Protein 3CO6 (pdb70)

Solvent-accessible surface area: 5612 Å² total; per-residue (Å²): 165,104,130,186,46,56,51,13,74,70,50,43,16,57,8,0,20,100,0,0,88,73,20,100,127,103,79,19,19,41,61,66,0,31,112,41,0,46,92,53,9,113,83,2,63,100,49,29,81,104,90,55,2,74,48,17,51,84,35,0,104,100,16,3,92,112,66,71,61,9,55,153,48,126,21,124,41,112,87,130,65,17,56,30,54,48,35,117,96,38,78

InterPro domains:
  IPR001766 Fork head domain [PF00250] (162-243)
  IPR001766 Fork head domain [PR00053] (160-173)
  IPR001766 Fork head domain [PR00053] (181-198)
  IPR001766 Fork head domain [PR00053] (209-226)
  IPR001766 Fork head domain [PS50039] (160-254)
  IPR001766 Fork head domain [SM00339] (158-248)
  IPR030456 Fork head domain conserved site 2 [PS00658] (209-215)
  IPR032067 FOXO protein, transactivation domain [PF16676] (595-634)
  IPR032068 FOXO protein, KIX-binding domain [PF16675] (423-504)
  IPR036388 Winged helix-like DNA-binding domain superfamily [G3DSA:1.10.10.10] (156-246)
  IPR036390 Winged helix DNA-binding domain superfamily [SSF46785] (156-242)
  IPR047408 Forkhead box protein O1, forkhead domain [cd20060] (151-249)

Nearest PDB structures (foldseek):
  3coa-assembly2_F  TM=1.004E+00  e=4.774E-16  Homo sapiens
  3co7-assembly2_F  TM=9.833E-01  e=1.114E-15  Homo sapiens
  4lg0-assembly1_A  TM=9.909E-01  e=3.373E-15  Homo sapiens
  6lbi-assembly1_C  TM=9.898E-01  e=1.837E-14  Homo sapiens
  5dui-assembly1_B  TM=9.374E-01  e=6.336E-14  Homo sapiens

Foldseek 3Di:
DQAPDPQGPDDLLRLLQVQQVVDPVSWAFLVSSLVCCCVPGPVCVPLNDPVRCVPVSVVNVVSQVPDPQKDWADDPVPPDGTIIHGDPVGD

GO terms:
  GO:0003700 DNA-binding transcription factor activity (F, IDA)
  GO:0045944 positive regulation of transcription by RNA polymerase II (P, IMP)
  GO:0008013 beta-catenin binding (F, IDA)
  GO:0005515 protein binding (F, IPI)
  GO:0005634 nucleus (C, IDA)
  GO:0005737 cytoplasm (C, IDA)
  GO:0001228 DNA-binding transcription activator activity, RNA polymerase II-specific (F, IDA)
  GO:0045722 positive regulation of gluconeogenesis (P, IDA)
  GO:0071455 cellular response to hyperoxia (P, IDA)
  GO:0009267 cellular response to starvation (P, IDA)
  GO:0005737 cytoplasm (C, EXP)
  GO:0003700 DNA-binding transcription factor activity (F, IMP)
  GO:0043065 positive regulation of apoptotic process (P, IMP)
  GO:0045732 positive regulation of protein catabolic process (P, IMP)
  GO:0010508 positive regulation of autophagy (P, IMP)
  GO:0006915 apoptotic process (P, IMP)
  GO:0031625 ubiquitin protein ligase binding (F, IPI)
  GO:0005654 nucleoplasm (C, TAS)
  GO:0005829 cytosol (C, TAS)
  GO:0032873 negative regulation of stress-activated MAPK cascade (P, IDA)

Structure (mmCIF, N/CA/C/O backbone):
data_3CO6
#
_entry.id   3CO6
#
_cell.length_a   65.518
_cell.length_b   76.440
_cell.length_c   102.143
_cell.angle_alpha   90.000
_cell.angle_beta   90.000
_cell.angle_gamma   90.000
#
_symmetry.space_group_name_H-M   'I 2 2 2'
#
loop_
_entity.id
_entity.type
_entity.pdbx_description
1 polymer "DNA (5'-D(*DTP*DGP*DGP*DTP*DTP*DTP*DGP*DTP*DTP*DTP*DAP*DCP*DCP*DTP*DTP*DG)-3')"
2 polymer "DNA (5'-D(*DCP*DAP*DAP*DGP*DGP*DTP*DAP*DAP*DAP*DCP*DAP*DAP*DAP*DCP*DCP*DA)-3')"
3 polymer 'Forkhead box protein O1'
4 non-polymer 'CHLORIDE ION'
5 non-polymer 'CALCIUM ION'
6 water water
#
loop_
_atom_site.group_PDB
_atom_site.id
_atom_site.type_symbol
_atom_site.label_atom_id
_atom_site.label_alt_id
_atom_site.label_comp_id
_atom_site.label_asym_id
_atom_site.label_entity_id
_atom_site.label_seq_id
_atom_site.pdbx_PDB_ins_code
_atom_site.Cartn_x
_atom_site.Cartn_y
_atom_site.Cartn_z
_atom_site.occupancy
_atom_site.B_iso_or_equiv
_atom_site.auth_seq_id
_atom_site.auth_comp_id
_atom_site.auth_asym_id
_atom_site.auth_atom_id
_atom_site.pdbx_PDB_model_num
ATOM 651 N N . SER C 3 5 ? -2.706 -7.538 31.902 1.00 72.28 154 SER C N 1
ATOM 652 C CA . SER C 3 5 ? -2.402 -8.114 33.245 1.00 72.26 154 SER C CA 1
ATOM 653 C C . SER C 3 5 ? -3.213 -9.385 33.474 1.00 71.81 154 SER C C 1
ATOM 654 O O . SER C 3 5 ? -2.898 -10.187 34.356 1.00 72.27 154 SER C O 1
ATOM 657 N N . SER C 3 6 ? -4.268 -9.555 32.682 1.00 70.68 155 SER C N 1
ATOM 658 C CA . SER C 3 6 ? -5.120 -10.735 32.779 1.00 68.96 155 SER C CA 1
ATOM 659 C C . SER C 3 6 ? -4.717 -11.750 31.705 1.00 67.61 155 SER C C 1
ATOM 660 O O . SER C 3 6 ? -5.374 -12.784 31.537 1.00 66.41 155 SER C O 1
ATOM 663 N N . ARG C 3 7 ? -3.637 -11.446 30.982 1.00 65.74 156 ARG C N 1
ATOM 664 C CA . ARG C 3 7 ? -3.139 -12.336 29.933 1.00 64.20 156 ARG C CA 1
ATOM 665 C C . ARG C 3 7 ? -1.609 -12.378 29.853 1.00 62.59 156 ARG C C 1
ATOM 666 O O . ARG C 3 7 ? -0.957 -11.341 29.727 1.00 62.18 156 ARG C O 1
ATOM 674 N N . ARG C 3 8 ? -1.047 -13.584 29.910 1.00 61.15 157 ARG C N 1
ATOM 675 C CA . ARG C 3 8 ? 0.405 -13.767 29.852 1.00 59.61 157 ARG C CA 1
ATOM 676 C C . ARG C 3 8 ? 1.100 -13.041 28.71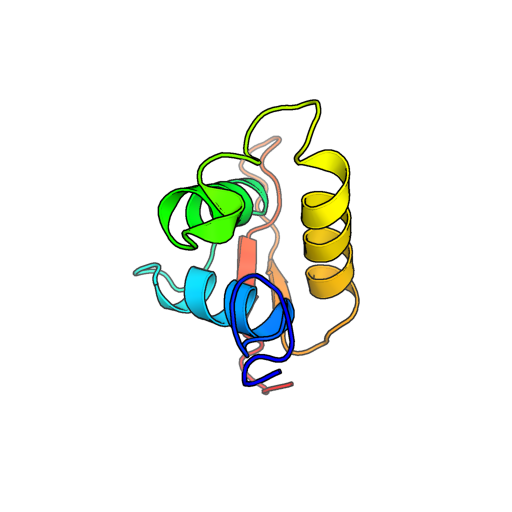0 1.00 56.82 157 ARG C C 1
ATOM 677 O O . ARG C 3 8 ? 2.136 -12.413 28.914 1.00 57.58 157 ARG C O 1
ATOM 685 N N . ASN C 3 9 ? 0.543 -13.142 27.509 1.00 53.45 158 ASN C N 1
ATOM 686 C CA . ASN C 3 9 ? 1.133 -12.499 26.338 1.00 50.17 158 ASN C CA 1
ATOM 687 C C . ASN C 3 9 ? 0.069 -11.701 25.598 1.00 48.52 158 ASN C C 1
ATOM 688 O O . ASN C 3 9 ? -1.125 -11.834 25.865 1.00 47.47 158 ASN C O 1
ATOM 693 N N . ALA C 3 10 ? 0.510 -10.889 24.648 1.00 47.03 159 ALA C N 1
ATOM 694 C CA . ALA C 3 10 ? -0.394 -10.070 23.860 1.00 46.17 159 ALA C CA 1
ATOM 695 C C . ALA C 3 10 ? -1.524 -10.865 23.200 1.00 46.84 159 ALA C C 1
ATOM 696 O O . ALA C 3 10 ? -2.687 -10.442 23.213 1.00 47.63 159 ALA C O 1
ATOM 698 N N . TRP C 3 11 ? -1.190 -12.013 22.620 1.00 43.67 160 TRP C N 1
ATOM 699 C CA . TRP C 3 11 ? -2.186 -12.821 21.933 1.00 41.74 160 TRP C CA 1
ATOM 700 C C . TRP C 3 11 ? -3.096 -13.596 22.884 1.00 42.01 160 TRP C C 1
ATOM 701 O O . TRP C 3 11 ? -4.135 -14.107 22.469 1.00 44.34 160 TRP C O 1
ATOM 712 N N . GLY C 3 12 ? -2.722 -13.686 24.156 1.00 40.64 161 GLY C N 1
ATOM 713 C CA . GLY C 3 12 ? -3.548 -14.423 25.094 1.00 38.89 161 GLY C CA 1
ATOM 714 C C . GLY C 3 12 ? -2.730 -15.189 26.114 1.00 37.77 161 GLY C C 1
ATOM 715 O O . GLY C 3 12 ? -1.593 -14.828 26.399 1.00 38.05 161 GLY C O 1
ATOM 716 N N . ASN C 3 13 ? -3.295 -16.257 26.662 1.00 36.71 162 ASN C N 1
ATOM 717 C CA . ASN C 3 13 ? -2.580 -17.027 27.669 1.00 38.29 162 ASN C CA 1
ATOM 718 C C . ASN C 3 13 ? -1.871 -18.262 27.147 1.00 37.60 162 ASN C C 1
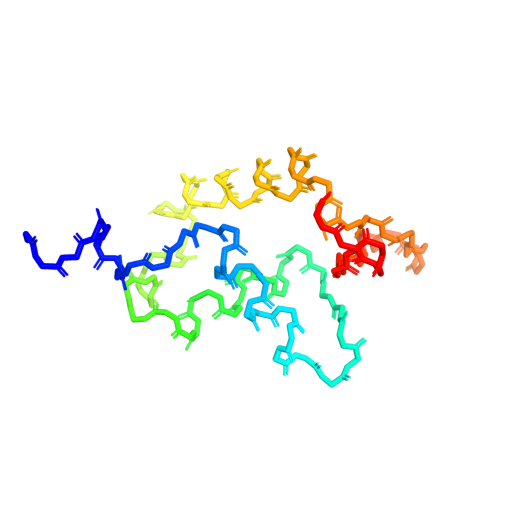ATOM 719 O O . ASN C 3 13 ? -1.148 -18.922 27.887 1.00 37.62 162 ASN C O 1
ATOM 724 N N . LEU C 3 14 ? -2.088 -18.596 25.887 1.00 35.34 163 LEU C N 1
ATOM 725 C CA . LEU C 3 14 ? -1.427 -19.765 25.353 1.00 34.41 163 LEU C CA 1
ATOM 726 C C . LEU C 3 14 ? 0.033 -19.474 24.979 1.00 31.39 163 LEU C C 1
ATOM 727 O O . LEU C 3 14 ? 0.377 -18.388 24.482 1.00 31.46 163 LEU C O 1
ATOM 732 N N . SER C 3 15 ? 0.892 -20.441 25.258 1.00 29.60 164 SER C N 1
ATOM 733 C CA . SER C 3 15 ? 2.310 -20.331 24.898 1.00 29.49 164 SER C CA 1
ATOM 734 C C . SER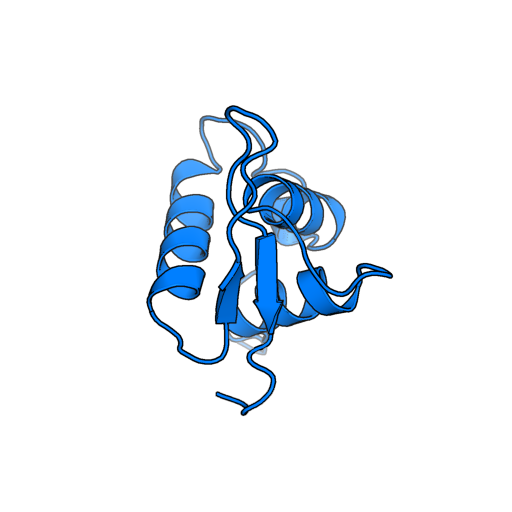 C 3 15 ? 2.426 -20.606 23.403 1.00 29.28 164 SER C C 1
ATOM 735 O O . SER C 3 15 ? 1.465 -21.016 22.758 1.00 27.31 164 SER C O 1
ATOM 738 N N . TYR C 3 16 ? 3.608 -20.374 22.848 1.00 29.81 165 TYR C N 1
ATOM 739 C CA . TYR C 3 16 ? 3.830 -20.665 21.439 1.00 27.61 165 TYR C CA 1
ATOM 740 C C . TYR C 3 16 ? 3.620 -22.153 21.176 1.00 26.34 165 TYR C C 1
ATOM 741 O O . TYR C 3 16 ? 3.089 -22.536 20.141 1.00 25.90 165 TYR C O 1
ATOM 750 N N . ALA C 3 17 ? 4.055 -22.986 22.109 1.00 25.60 166 ALA C N 1
ATOM 751 C CA . ALA C 3 17 ? 3.907 -24.417 21.929 1.00 27.15 166 ALA C CA 1
ATOM 752 C C . ALA C 3 17 ? 2.417 -24.784 21.886 1.00 27.75 166 ALA C C 1
ATOM 753 O O . ALA C 3 17 ? 1.996 -25.651 21.107 1.00 27.22 166 ALA C O 1
ATOM 755 N N . ASP C 3 18 ? 1.622 -24.121 22.720 1.00 27.62 167 ASP C N 1
ATOM 756 C CA . ASP C 3 18 ? 0.186 -24.387 22.763 1.00 29.61 167 ASP C CA 1
ATOM 757 C C . ASP C 3 18 ? -0.426 -24.013 21.424 1.00 28.82 167 ASP C C 1
ATOM 758 O O . ASP C 3 18 ? -1.230 -24.763 20.867 1.00 28.55 167 ASP C O 1
ATOM 763 N N . LEU C 3 19 ? -0.047 -22.850 20.904 1.00 26.08 168 LEU C N 1
ATOM 764 C CA . LEU C 3 19 ? -0.586 -22.414 19.627 1.00 25.96 168 LEU C CA 1
ATOM 765 C C . LEU C 3 19 ? -0.215 -23.402 18.518 1.00 25.58 168 LEU C C 1
ATOM 766 O O . LEU C 3 19 ? -1.043 -23.723 17.666 1.00 24.86 168 LEU C O 1
ATOM 771 N N . ILE C 3 20 ? 1.030 -23.872 18.526 1.00 23.90 169 ILE C N 1
ATOM 772 C CA . ILE C 3 20 ? 1.476 -24.836 17.512 1.00 24.14 169 ILE C CA 1
ATOM 773 C C . ILE C 3 20 ? 0.644 -26.114 17.639 1.00 23.69 169 ILE C C 1
ATOM 774 O O . ILE C 3 20 ? 0.206 -26.682 16.640 1.00 22.79 169 ILE C O 1
ATOM 779 N N . THR C 3 21 ? 0.442 -26.555 18.878 1.00 24.97 170 THR C N 1
ATOM 780 C CA . THR C 3 21 ? -0.349 -27.747 19.159 1.00 26.77 170 THR C CA 1
ATOM 781 C C . THR C 3 21 ? -1.763 -27.570 18.561 1.00 27.99 170 THR C C 1
ATOM 782 O O . THR C 3 21 ? -2.276 -28.451 17.856 1.00 26.46 170 THR C O 1
ATOM 786 N N . LYS C 3 22 ? -2.374 -26.419 18.825 1.00 28.24 171 LYS C N 1
ATOM 787 C CA . LYS C 3 22 ? -3.707 -26.127 18.301 1.00 28.85 171 LYS C CA 1
ATOM 788 C C . LYS C 3 22 ? -3.747 -26.185 16.785 1.00 27.06 171 LYS C C 1
ATOM 789 O O . LYS C 3 22 ? -4.644 -26.777 16.212 1.00 24.98 171 LYS C O 1
ATOM 795 N N . ALA C 3 23 ? -2.787 -25.526 16.145 1.00 26.02 172 ALA C N 1
ATOM 796 C CA . ALA C 3 23 ? -2.711 -25.498 14.689 1.00 25.55 172 ALA C CA 1
ATOM 797 C C . ALA C 3 23 ? -2.670 -26.912 14.134 1.00 25.69 172 ALA C C 1
ATOM 798 O O . ALA C 3 23 ? -3.395 -27.255 13.195 1.00 25.30 172 ALA C O 1
ATOM 800 N N . ILE C 3 24 ? -1.819 -27.738 14.725 1.00 25.75 173 ILE C N 1
ATOM 801 C CA . ILE C 3 24 ? -1.684 -29.091 14.250 1.00 26.39 173 ILE C CA 1
ATOM 802 C C . ILE C 3 24 ? -2.973 -29.860 14.455 1.00 28.15 173 ILE C C 1
ATOM 803 O O . ILE C 3 24 ? -3.484 -30.463 13.514 1.00 29.08 173 ILE C O 1
ATOM 808 N N . GLU C 3 25 ? -3.513 -29.816 15.667 1.00 29.84 174 GLU C N 1
ATOM 809 C CA . GLU C 3 25 ? -4.752 -30.530 15.955 1.00 31.80 174 GLU C CA 1
ATOM 810 C C . GLU C 3 25 ? -5.904 -30.062 15.084 1.00 32.57 174 GLU C C 1
ATOM 811 O O . GLU C 3 25 ? -6.878 -30.796 14.873 1.00 31.79 174 GLU C O 1
ATOM 817 N N . SER C 3 26 ? -5.793 -28.851 14.560 1.00 31.60 175 SER C N 1
ATOM 818 C CA . SER C 3 26 ? -6.862 -28.325 13.726 1.00 30.75 175 SER C CA 1
ATOM 819 C C . SER C 3 26 ? -6.908 -28.973 12.346 1.00 29.70 175 SER C C 1
ATOM 820 O O . SER C 3 26 ? -7.926 -28.897 11.670 1.00 29.26 175 SER C O 1
ATOM 823 N N . SER C 3 27 ? -5.802 -29.575 11.911 1.00 26.09 176 SER C N 1
ATOM 824 C CA . SER C 3 27 ? -5.756 -30.222 10.605 1.00 25.22 176 SER C CA 1
ATOM 825 C C . SER C 3 27 ? -6.409 -31.605 10.703 1.00 25.26 176 SER C C 1
ATOM 826 O O . SER C 3 27 ? -6.274 -32.275 11.720 1.00 24.19 176 SER C O 1
ATOM 829 N N . ALA C 3 28 ? -7.106 -32.023 9.647 1.00 26.44 177 ALA C N 1
ATOM 830 C CA . ALA C 3 28 ? -7.746 -33.342 9.638 1.00 28.43 177 ALA C CA 1
ATOM 831 C C . ALA C 3 28 ? -6.699 -34.433 9.826 1.00 29.73 177 ALA C C 1
ATOM 832 O O . ALA C 3 28 ? -6.897 -35.365 10.620 1.00 30.56 177 ALA C O 1
ATOM 834 N N . GLU C 3 29 ? -5.575 -34.294 9.122 1.00 27.86 178 GLU C N 1
ATOM 835 C CA . GLU C 3 29 ? -4.511 -35.284 9.190 1.00 27.92 178 GLU C CA 1
ATOM 836 C C . GLU C 3 29 ? -3.546 -35.158 10.359 1.00 27.12 178 GLU C C 1
ATOM 837 O O . GLU C 3 29 ? -2.628 -35.949 10.505 1.00 25.39 178 GLU C O 1
ATOM 843 N N . LYS C 3 30 ? -3.777 -34.166 11.206 1.00 26.57 179 LYS C N 1
ATOM 844 C CA . LYS C 3 30 ? -2.943 -33.961 12.379 1.00 26.15 179 LYS C CA 1
ATOM 845 C C . LYS C 3 30 ? -1.457 -33.763 12.054 1.00 24.80 179 LYS C C 1
ATOM 846 O O . LYS C 3 30 ? -0.582 -34.265 12.764 1.00 26.10 179 LYS C O 1
ATOM 852 N N . ARG C 3 31 ? -1.165 -33.032 10.983 1.00 23.37 180 ARG C N 1
ATOM 853 C CA . ARG C 3 31 ? 0.224 -32.754 10.634 1.00 22.88 180 ARG C CA 1
ATOM 854 C C . ARG C 3 31 ? 0.216 -31.538 9.737 1.00 21.77 180 ARG C C 1
ATOM 855 O O . ARG C 3 31 ? -0.705 -31.360 8.945 1.00 23.67 180 ARG C O 1
ATOM 863 N N . LEU C 3 32 ? 1.240 -30.706 9.865 1.00 20.41 181 LEU C N 1
ATOM 864 C CA . LEU C 3 32 ? 1.338 -29.481 9.078 1.00 19.64 181 LEU C CA 1
ATOM 865 C C . LEU C 3 32 ? 2.791 -29.154 8.772 1.00 19.74 181 LEU C C 1
ATOM 866 O O . LEU C 3 32 ? 3.682 -29.491 9.543 1.00 20.37 181 LEU C O 1
ATOM 871 N N . THR C 3 33 ? 3.042 -28.521 7.635 1.00 19.80 182 THR C N 1
ATOM 872 C CA . THR C 3 33 ? 4.403 -28.110 7.339 1.00 21.91 182 THR C CA 1
ATOM 873 C C . THR C 3 33 ? 4.584 -26.801 8.145 1.00 22.85 182 THR C C 1
ATOM 874 O O . THR C 3 33 ? 3.612 -26.226 8.655 1.00 19.88 182 THR C O 1
ATOM 878 N N . LEU C 3 34 ? 5.820 -26.326 8.215 1.00 20.45 183 LEU C N 1
ATOM 879 C CA . LEU C 3 34 ? 6.133 -25.095 8.921 1.00 21.28 183 LEU C CA 1
ATOM 880 C C . LEU C 3 34 ? 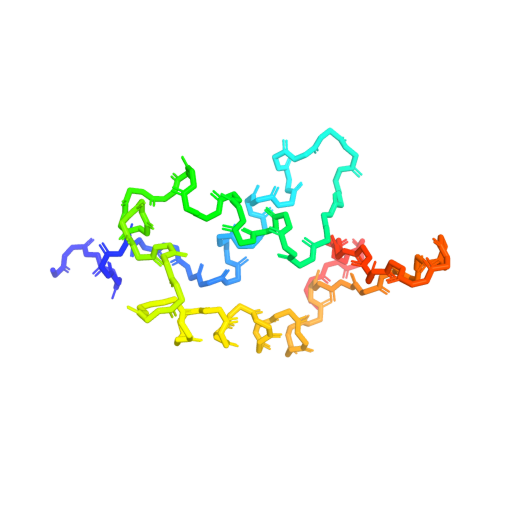5.307 -23.925 8.345 1.00 21.69 183 LEU C C 1
ATOM 881 O O . LEU C 3 34 ? 4.693 -23.161 9.093 1.00 21.19 183 LEU C O 1
ATOM 886 N N . SER C 3 35 ? 5.282 -23.789 7.022 1.00 22.25 184 SER C N 1
ATOM 887 C CA . SER C 3 35 ? 4.559 -22.677 6.437 1.00 25.01 184 SER C CA 1
ATOM 888 C C . SER C 3 35 ? 3.048 -22.774 6.681 1.00 27.37 184 SER C C 1
ATOM 889 O O . SER C 3 35 ? 2.377 -21.755 6.763 1.00 26.34 184 SER C O 1
ATOM 892 N N . GLN C 3 36 ? 2.509 -23.982 6.828 1.00 25.11 185 GLN C N 1
ATOM 893 C CA . GLN C 3 36 ? 1.091 -24.082 7.120 1.00 25.98 185 GLN C CA 1
ATOM 894 C C . GLN C 3 36 ? 0.849 -23.627 8.558 1.00 24.78 185 GLN C C 1
ATOM 895 O O . GLN C 3 36 ? -0.202 -23.065 8.890 1.00 24.62 185 GLN C O 1
ATOM 901 N N . ILE C 3 37 ? 1.827 -23.860 9.421 1.00 23.06 186 ILE C N 1
ATOM 902 C CA . ILE C 3 37 ? 1.681 -23.441 10.798 1.00 22.84 186 ILE C CA 1
ATOM 903 C C . ILE C 3 37 ? 1.691 -21.899 10.816 1.00 23.25 186 ILE C C 1
ATOM 904 O O . ILE C 3 37 ? 0.879 -21.285 11.519 1.00 23.62 186 ILE C O 1
ATOM 909 N N . TYR C 3 38 ? 2.581 -21.285 10.033 1.00 23.45 187 TYR C N 1
ATOM 910 C CA . TYR C 3 38 ? 2.625 -19.828 9.939 1.00 24.97 187 TYR C CA 1
ATOM 911 C C . TYR C 3 38 ? 1.251 -19.344 9.473 1.00 27.28 187 TYR C C 1
ATOM 912 O O . TYR C 3 38 ? 0.663 -18.442 10.074 1.00 28.84 187 TYR C O 1
ATOM 921 N N . GLU C 3 39 ? 0.754 -19.942 8.390 1.00 28.19 188 GLU C N 1
ATOM 922 C CA . GLU C 3 39 ? -0.569 -19.602 7.840 1.00 31.00 188 GLU C CA 1
ATOM 923 C C . GLU C 3 39 ? -1.655 -19.645 8.911 1.00 30.60 188 GLU C C 1
ATOM 924 O O . GLU C 3 39 ? -2.443 -18.709 9.049 1.00 31.26 188 GLU C O 1
ATOM 930 N N . TRP C 3 40 ? -1.703 -20.742 9.660 1.00 28.83 189 TRP C N 1
ATOM 931 C CA . TRP C 3 40 ? -2.702 -20.897 10.695 1.00 28.15 189 TRP C CA 1
ATOM 932 C C . TRP C 3 40 ? -2.619 -19.798 11.754 1.00 29.02 189 TRP C C 1
ATOM 933 O O . TRP C 3 40 ? -3.636 -19.369 12.288 1.00 27.08 189 TRP C O 1
ATOM 944 N N . MET C 3 41 ? -1.407 -19.360 12.059 1.00 29.41 190 MET C N 1
ATOM 945 C CA . MET C 3 41 ? -1.200 -18.324 13.063 1.00 31.75 190 MET C CA 1
ATOM 946 C C . MET C 3 41 ? -1.840 -17.022 12.595 1.00 31.95 190 MET C C 1
ATOM 947 O O . MET C 3 41 ? -2.629 -16.413 13.306 1.00 32.43 190 MET C O 1
ATOM 952 N N . VAL C 3 42 ? -1.499 -16.623 11.382 1.00 33.31 191 VAL C N 1
ATOM 953 C CA . VAL C 3 42 ? -2.007 -15.388 10.821 1.00 36.28 191 VAL C CA 1
ATOM 954 C C . VAL C 3 42 ? -3.510 -15.401 10.561 1.00 37.38 191 VAL C C 1
ATOM 955 O O . VAL C 3 42 ? -4.157 -14.350 10.604 1.00 38.83 191 VAL C O 1
ATOM 959 N N . LYS C 3 43 ? -4.077 -16.578 10.321 1.00 36.09 192 LYS C N 1
ATOM 960 C CA . LYS C 3 43 ? -5.503 -16.661 10.054 1.00 36.14 192 LYS C CA 1
ATOM 961 C C . LYS C 3 43 ? -6.315 -16.939 11.293 1.00 36.89 192 LYS C C 1
ATOM 962 O O . LYS C 3 43 ? -7.506 -16.643 11.335 1.00 37.13 192 LYS C O 1
ATOM 964 N N . SER C 3 44 ? -5.680 -17.495 12.314 1.00 37.58 193 SER 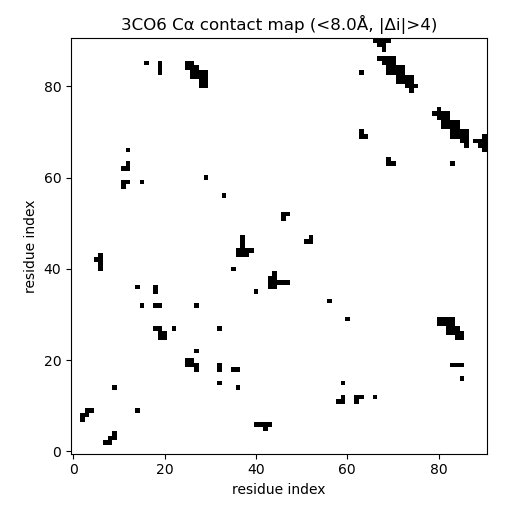C N 1
ATOM 965 C CA . SER C 3 44 ? -6.416 -17.876 13.509 1.00 38.25 193 SER C CA 1
ATOM 966 C C . SER C 3 44 ? -6.155 -17.084 14.767 1.00 38.33 193 SER C C 1
ATOM 967 O O . SER C 3 44 ? -6.998 -17.069 15.641 1.00 38.18 193 SER C O 1
ATOM 970 N N . VAL C 3 45 ? -4.992 -16.461 14.885 1.00 38.88 194 VAL C N 1
ATOM 971 C CA . VAL C 3 45 ? -4.704 -15.698 16.091 1.00 40.46 194 VAL C CA 1
ATOM 972 C C . VAL C 3 45 ? -4.822 -14.234 15.750 1.00 42.10 194 VAL C C 1
ATOM 973 O O . VAL C 3 45 ? -3.997 -13.694 15.019 1.00 41.77 194 VAL C O 1
ATOM 977 N N . PRO C 3 46 ? -5.861 -13.572 16.283 1.00 45.03 195 PRO C N 1
ATOM 978 C CA . PRO C 3 46 ? -6.149 -12.151 16.064 1.00 45.70 195 PRO C CA 1
ATOM 979 C C . PRO C 3 46 ? -4.892 -11.298 16.019 1.00 45.61 195 PRO C C 1
ATOM 980 O O . PRO C 3 46 ? -4.652 -10.575 15.056 1.00 46.89 195 PRO C O 1
ATOM 984 N N . TYR C 3 47 ? -4.094 -11.415 17.073 1.00 46.16 196 TYR C N 1
ATOM 985 C CA . TYR C 3 47 ? -2.852 -10.672 17.232 1.00 46.85 196 TYR C CA 1
ATOM 986 C C . TYR C 3 47 ? -1.879 -10.736 16.051 1.00 46.71 196 TYR C C 1
ATOM 987 O O . TYR C 3 47 ? -1.157 -9.777 15.782 1.00 46.46 196 TYR C O 1
ATOM 996 N N . PHE C 3 48 ? -1.850 -11.862 15.347 1.00 45.54 197 PHE C N 1
ATOM 997 C CA . PHE C 3 48 ? -0.931 -12.011 14.226 1.00 44.20 197 PHE C CA 1
ATOM 998 C C . PHE C 3 48 ? -1.584 -11.732 12.884 1.00 45.78 197 PHE C C 1
ATOM 999 O O . PHE C 3 48 ? -0.919 -11.748 11.851 1.00 46.70 197 PHE C O 1
ATOM 1007 N N . LYS C 3 49 ? -2.884 -11.465 12.892 1.00 47.85 198 LYS C N 1
ATOM 1008 C CA . LYS C 3 49 ? -3.597 -11.199 11.648 1.00 49.11 198 LYS C CA 1
ATOM 1009 C C . LYS C 3 49 ? -2.850 -10.218 10.749 1.00 50.56 198 LYS C C 1
ATOM 1010 O O . LYS C 3 49 ? -2.797 -10.388 9.525 1.00 49.42 198 LYS C O 1
ATOM 1012 N N . ASP C 3 50 ? -2.250 -9.205 11.365 1.00 52.64 199 ASP C N 1
ATOM 1013 C CA . ASP C 3 50 ? -1.533 -8.172 10.629 1.00 55.30 199 ASP C CA 1
ATOM 1014 C C . ASP C 3 50 ? -0.026 -8.374 10.555 1.00 55.98 199 ASP C C 1
ATOM 1015 O O . ASP C 3 50 ? 0.619 -7.891 9.625 1.00 56.91 199 ASP C O 1
ATOM 1020 N N . LYS C 3 51 ? 0.539 -9.074 11.536 1.00 56.38 200 LYS C N 1
ATOM 1021 C CA . LYS C 3 51 ? 1.980 -9.330 11.550 1.00 55.41 200 LYS C CA 1
ATOM 1022 C C . LYS C 3 51 ? 2.356 -10.450 10.582 1.00 54.82 200 LYS C C 1
ATOM 1023 O O . LYS C 3 51 ? 3.224 -11.266 10.878 1.00 53.58 200 LYS C O 1
ATOM 1029 N N . GLY C 3 52 ? 1.719 -10.473 9.419 1.00 54.66 201 GLY C N 1
ATOM 1030 C CA . GLY C 3 52 ? 1.990 -11.532 8.469 1.00 55.42 201 GLY C CA 1
ATOM 1031 C C . GLY C 3 52 ? 3.010 -11.266 7.387 1.00 56.35 201 GLY C C 1
ATOM 1032 O O . GLY C 3 52 ? 3.559 -12.213 6.820 1.00 56.16 201 GLY C O 1
ATOM 1033 N N . ASP C 3 53 ? 3.280 -9.998 7.091 1.00 57.25 202 ASP C N 1
ATOM 1034 C CA . ASP C 3 53 ? 4.242 -9.673 6.038 1.00 57.86 202 ASP C CA 1
ATOM 1035 C C . ASP C 3 53 ? 5.682 -9.964 6.429 1.00 57.41 202 ASP C C 1
ATOM 1036 O O . ASP C 3 53 ? 5.987 -10.289 7.577 1.00 56.73 202 ASP C O 1
ATOM 1041 N N . SER C 3 54 ? 6.567 -9.839 5.452 1.00 57.83 203 SER C N 1
ATOM 1042 C CA . SER C 3 54 ? 7.984 -10.089 5.656 1.00 59.31 203 SER C CA 1
ATOM 1043 C C . SER C 3 54 ? 8.530 -9.270 6.826 1.00 59.05 203 SER C C 1
ATOM 1044 O O . SER C 3 54 ? 9.009 -9.822 7.823 1.00 58.22 203 SER C O 1
ATOM 1047 N N . ASN C 3 55 ? 8.441 -7.951 6.692 1.00 58.64 204 ASN C N 1
ATOM 1048 C CA . ASN C 3 55 ? 8.916 -7.034 7.716 1.00 58.08 204 ASN C CA 1
ATOM 1049 C C . ASN C 3 55 ? 7.912 -6.905 8.858 1.00 56.93 204 ASN C C 1
ATOM 1050 O O . ASN C 3 55 ? 7.158 -5.936 8.908 1.00 59.67 204 ASN C O 1
ATOM 1052 N N . SER C 3 56 ? 7.909 -7.888 9.759 1.00 54.26 205 SER C N 1
ATOM 1053 C CA . SER C 3 56 ? 7.034 -7.921 10.934 1.00 50.21 205 SER C CA 1
ATOM 1054 C C . SER C 3 56 ? 6.812 -9.345 11.451 1.00 47.53 205 SER C C 1
ATOM 1055 O O . SER C 3 56 ? 6.465 -9.537 12.606 1.00 46.34 205 SER C O 1
ATOM 1058 N N . SER C 3 57 ? 7.015 -10.348 10.603 1.00 44.14 206 SER C N 1
ATOM 1059 C CA . SER C 3 57 ? 6.830 -11.723 11.045 1.00 40.82 206 SER C CA 1
ATOM 1060 C C . SER C 3 57 ? 8.158 -12.408 11.374 1.00 38.64 206 SER C C 1
ATOM 1061 O O . SER C 3 57 ? 8.176 -13.483 11.974 1.00 38.99 206 SER C O 1
ATOM 1064 N N . ALA C 3 58 ? 9.268 -11.781 11.004 1.00 35.65 207 ALA C N 1
ATOM 1065 C CA . ALA C 3 58 ? 10.584 -12.362 11.259 1.00 34.93 207 ALA C CA 1
ATOM 1066 C C . ALA C 3 58 ? 10.721 -12.950 12.654 1.00 34.86 207 ALA C C 1
ATOM 1067 O O . ALA C 3 58 ? 11.074 -14.121 12.812 1.00 35.96 207 ALA C O 1
ATOM 1069 N N . GLY C 3 59 ? 10.423 -12.132 13.660 1.00 33.29 208 GLY C N 1
ATOM 1070 C CA . GLY C 3 59 ? 10.532 -12.546 15.039 1.00 31.92 208 GLY C CA 1
ATOM 1071 C C . GLY C 3 59 ? 9.671 -13.705 15.508 1.00 31.30 208 GLY C C 1
ATOM 1072 O O . GLY C 3 59 ? 10.209 -14.703 16.006 1.00 31.53 208 GLY C O 1
ATOM 1073 N N . TRP C 3 60 ? 8.351 -13.599 15.373 1.00 28.53 209 TRP C N 1
ATOM 1074 C CA . TRP C 3 60 ? 7.510 -14.693 15.846 1.00 28.04 209 TRP C CA 1
ATOM 1075 C C . TRP C 3 60 ? 7.712 -15.983 15.043 1.00 26.04 209 TRP C C 1
ATOM 1076 O O . TRP C 3 60 ? 7.532 -17.070 15.577 1.00 25.32 209 TRP C O 1
ATOM 1087 N N . LYS C 3 61 ? 8.095 -15.871 13.777 1.00 26.51 210 LYS C N 1
ATOM 1088 C CA . LYS C 3 61 ? 8.341 -17.077 12.989 1.00 27.77 210 LYS C CA 1
ATOM 1089 C C . LYS C 3 61 ? 9.575 -17.779 13.572 1.00 29.11 210 LYS C C 1
ATOM 1090 O O . LYS C 3 61 ? 9.599 -19.013 13.704 1.00 28.15 210 LYS C O 1
ATOM 1096 N N . ASN C 3 62 ? 10.583 -16.985 13.943 1.00 27.92 211 ASN C N 1
ATOM 1097 C CA . ASN C 3 62 ? 11.803 -17.515 14.551 1.00 27.09 211 ASN C CA 1
ATOM 1098 C C . ASN C 3 62 ? 11.375 -18.261 15.818 1.00 26.68 211 ASN C C 1
ATOM 1099 O O . ASN C 3 62 ? 11.812 -19.389 16.088 1.00 25.75 211 ASN C O 1
ATOM 1104 N N . SER C 3 63 ? 10.504 -17.634 16.603 1.00 26.44 212 SER C N 1
ATOM 1105 C CA . SER C 3 63 ? 10.025 -18.265 17.829 1.00 25.56 212 SER C CA 1
ATOM 1106 C C . SER C 3 63 ? 9.326 -19.609 17.551 1.00 25.32 212 SER C C 1
ATOM 1107 O O . SER C 3 63 ? 9.458 -20.554 18.328 1.00 24.55 212 SER C O 1
ATOM 1110 N N . ILE C 3 64 ? 8.578 -19.676 16.452 1.00 23.99 213 ILE C N 1
ATOM 1111 C CA . ILE C 3 64 ? 7.871 -20.907 16.083 1.00 24.13 213 ILE C CA 1
ATOM 1112 C C . ILE C 3 64 ? 8.879 -22.008 15.704 1.00 23.11 213 ILE C C 1
ATOM 1113 O O . ILE C 3 64 ? 8.771 -23.121 16.174 1.00 23.28 213 ILE C O 1
ATOM 1118 N N . ARG C 3 65 ? 9.856 -21.687 14.859 1.00 23.60 214 ARG C N 1
ATOM 1119 C CA . ARG C 3 65 ? 10.837 -22.691 14.455 1.00 24.34 214 ARG C CA 1
ATOM 1120 C C . ARG C 3 65 ? 11.556 -23.210 15.674 1.00 23.92 214 ARG C C 1
ATOM 1121 O O . ARG C 3 65 ? 11.767 -24.426 15.820 1.00 21.26 214 ARG C O 1
ATOM 1129 N N . HIS C 3 66 ? 11.908 -22.270 16.558 1.00 21.67 215 HIS C N 1
ATOM 1130 C CA . HIS C 3 66 ? 12.595 -22.555 17.812 1.00 20.92 215 HIS C CA 1
ATOM 1131 C C . HIS C 3 66 ? 11.787 -23.534 18.662 1.00 22.14 215 HIS C C 1
ATOM 1132 O O . HIS C 3 66 ? 12.319 -24.538 19.166 1.00 23.04 215 HIS C O 1
ATOM 1139 N N . ASN C 3 67 ? 10.505 -23.233 18.838 1.00 18.80 216 ASN C N 1
ATOM 1140 C CA . ASN C 3 67 ? 9.658 -24.094 19.632 1.00 19.15 216 ASN C CA 1
ATOM 1141 C C . ASN C 3 67 ? 9.513 -25.487 19.019 1.00 19.50 216 ASN C C 1
ATOM 1142 O O . ASN C 3 67 ? 9.519 -26.492 19.744 1.00 20.58 216 ASN C O 1
ATOM 1147 N N . LEU C 3 68 ? 9.377 -25.5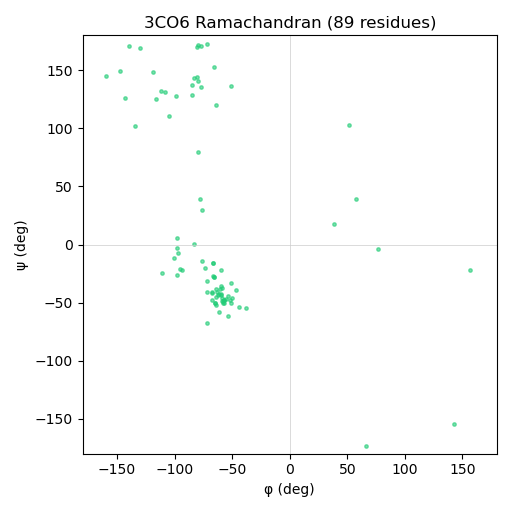48 17.698 1.00 19.59 217 LEU C N 1
ATOM 1148 C CA . LEU C 3 68 ? 9.230 -26.837 17.025 1.00 21.99 217 LEU C CA 1
ATOM 1149 C C . LEU C 3 68 ? 10.427 -27.729 17.324 1.00 24.83 217 LEU C C 1
ATOM 1150 O O . LEU C 3 68 ? 10.244 -28.871 17.725 1.00 26.51 217 LEU C O 1
ATOM 1155 N N . SER C 3 69 ? 11.641 -27.196 17.173 1.00 24.82 218 SER C N 1
ATOM 1156 C CA . SER C 3 69 ? 12.870 -27.967 17.429 1.00 27.33 218 SER C CA 1
ATOM 1157 C C . SER C 3 69 ? 13.166 -28.264 18.884 1.00 26.28 218 SER C C 1
ATOM 1158 O O . SER C 3 69 ? 13.600 -29.357 19.213 1.00 27.06 218 SER C O 1
ATOM 1161 N N . LEU C 3 70 ? 12.941 -27.291 19.758 1.00 28.63 219 LEU C N 1
ATOM 1162 C CA . LEU C 3 70 ? 13.209 -27.464 21.179 1.00 27.41 219 LEU C CA 1
ATOM 1163 C C . LEU C 3 70 ? 12.365 -28.508 21.938 1.00 28.66 219 LEU C C 1
ATOM 1164 O O . LEU C 3 70 ? 12.911 -29.353 22.649 1.00 29.13 219 LEU C O 1
ATOM 1169 N N . HIS C 3 71 ? 11.042 -28.449 21.801 1.00 28.66 220 HIS C N 1
ATOM 1170 C CA . HIS C 3 71 ? 10.173 -29.348 22.560 1.00 30.09 220 HIS C CA 1
ATOM 1171 C C . HIS C 3 71 ? 9.930 -30.714 21.948 1.00 29.88 220 HIS C C 1
ATOM 1172 O O . HIS C 3 71 ? 9.531 -30.835 20.805 1.00 29.30 220 HIS C O 1
ATOM 1179 N N . SER C 3 72 ? 10.149 -31.743 22.753 1.00 31.29 221 SER C N 1
ATOM 1180 C CA . SER C 3 72 ? 9.983 -33.115 22.308 1.00 31.77 221 SER C CA 1
ATOM 1181 C C . SER C 3 72 ? 8.537 -33.482 21.996 1.00 31.51 221 SER C C 1
ATOM 1182 O O . SER C 3 72 ? 8.282 -34.495 21.343 1.00 32.40 221 SER C O 1
ATOM 1185 N N . LYS C 3 73 ? 7.581 -32.676 22.445 1.00 30.32 222 LYS C N 1
ATOM 1186 C CA . LYS C 3 73 ? 6.196 -33.003 22.138 1.00 30.43 222 LYS C CA 1
ATOM 1187 C C . LYS C 3 73 ? 5.932 -32.882 20.629 1.00 29.75 222 LYS C C 1
ATOM 1188 O O . LYS C 3 73 ? 4.924 -33.385 20.134 1.00 29.34 222 LYS C O 1
ATOM 1194 N N . PHE C 3 74 ? 6.831 -32.220 19.897 1.00 27.57 223 PHE C N 1
ATOM 1195 C CA . PHE C 3 74 ? 6.660 -32.097 18.451 1.00 27.77 223 PHE C CA 1
ATOM 1196 C C . PHE C 3 74 ? 7.673 -32.960 17.717 1.00 28.36 223 PHE C C 1
ATOM 1197 O O . PHE C 3 74 ? 8.855 -32.910 18.025 1.00 28.69 223 PHE C O 1
ATOM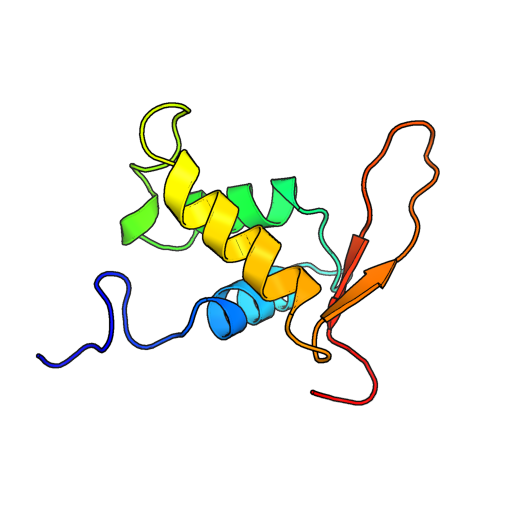 1205 N N . ILE C 3 75 ? 7.226 -33.750 16.750 1.00 27.74 224 ILE C N 1
ATOM 1206 C CA . ILE C 3 75 ? 8.185 -34.551 16.004 1.00 29.37 224 ILE C CA 1
ATOM 1207 C C . ILE C 3 75 ? 8.129 -34.143 14.556 1.00 28.93 224 ILE C C 1
ATOM 1208 O O . ILE C 3 75 ? 7.077 -33.729 14.039 1.00 27.29 224 ILE C O 1
ATOM 1213 N N . ARG C 3 76 ? 9.287 -34.246 13.923 1.00 26.66 225 ARG C N 1
ATOM 1214 C CA . ARG C 3 76 ? 9.462 -33.889 12.540 1.00 28.84 225 ARG C CA 1
ATOM 1215 C C . ARG C 3 76 ? 9.402 -35.152 11.692 1.00 29.36 225 ARG C C 1
ATOM 1216 O O . ARG C 3 76 ? 10.105 -36.127 11.965 1.00 28.49 225 ARG C O 1
ATOM 1224 N N . VAL C 3 77 ? 8.544 -35.135 10.675 1.00 29.18 226 VAL C N 1
ATOM 1225 C CA . VAL C 3 77 ? 8.398 -36.272 9.793 1.00 29.29 226 VAL C CA 1
ATOM 1226 C C . VAL C 3 77 ? 8.813 -35.925 8.366 1.00 30.81 226 VAL C C 1
ATOM 1227 O O . VAL C 3 77 ? 8.305 -34.984 7.757 1.00 26.51 226 VAL C O 1
ATOM 1231 N N . GLN C 3 78 ? 9.735 -36.722 7.848 1.00 33.30 227 GLN C N 1
ATOM 1232 C CA . GLN C 3 78 ? 10.263 -36.586 6.504 1.00 37.72 227 GLN C CA 1
ATOM 1233 C C . GLN C 3 78 ? 9.187 -36.495 5.436 1.00 38.81 227 GLN C C 1
ATOM 1234 O O . GLN C 3 78 ? 8.209 -37.231 5.450 1.00 39.16 227 GLN C O 1
ATOM 1240 N N . ASN C 3 79 ? 9.391 -35.581 4.504 1.00 40.22 228 ASN C N 1
ATOM 1241 C CA . ASN C 3 79 ? 8.482 -35.353 3.394 1.00 45.19 228 ASN C CA 1
ATOM 1242 C C . ASN C 3 79 ? 9.477 -35.263 2.237 1.00 49.94 228 ASN C C 1
ATOM 1243 O O . ASN C 3 79 ? 10.164 -34.244 2.107 1.00 52.37 228 ASN C O 1
ATOM 1248 N N . GLU C 3 80 ? 9.652 -36.300 1.426 1.00 51.46 229 GLU C N 1
ATOM 1249 C CA . GLU C 3 80 ? 10.582 -36.067 0.315 1.00 54.25 229 GLU C CA 1
ATOM 1250 C C . GLU C 3 80 ? 9.848 -35.134 -0.642 1.00 55.08 229 GLU C C 1
ATOM 1251 O O . GLU C 3 80 ? 10.221 -33.962 -0.800 1.00 55.86 229 GLU C O 1
ATOM 1257 N N . GLY C 3 81 ? 8.786 -35.657 -1.259 1.00 56.20 230 GLY C N 1
ATOM 1258 C CA . GLY C 3 81 ? 8.008 -34.867 -2.197 1.00 53.69 230 GLY C CA 1
ATOM 1259 C C . GLY C 3 81 ? 8.923 -33.987 -3.029 1.00 51.69 230 GLY C C 1
ATOM 1260 O O . GLY C 3 81 ? 8.475 -33.027 -3.666 1.00 54.88 230 GLY C O 1
ATOM 1261 N N . THR C 3 82 ? 10.207 -34.322 -3.036 1.00 47.00 231 THR C N 1
ATOM 1262 C CA . THR C 3 82 ? 11.185 -33.548 -3.763 1.00 42.66 231 THR C CA 1
ATOM 1263 C C . THR C 3 82 ? 11.073 -32.076 -3.384 1.00 40.03 231 THR C C 1
ATOM 1264 O O . THR C 3 82 ? 10.155 -31.373 -3.809 1.00 35.62 231 THR C O 1
ATOM 1268 N N . GLY C 3 83 ? 12.000 -31.619 -2.554 1.00 38.57 232 GLY C N 1
ATOM 1269 C CA . GLY C 3 83 ? 11.999 -30.224 -2.150 1.00 36.42 232 GLY C CA 1
ATOM 1270 C C . GLY C 3 83 ? 10.992 -29.766 -1.108 1.00 35.02 232 GLY C C 1
ATOM 1271 O O . GLY C 3 83 ? 11.036 -28.597 -0.713 1.00 35.08 232 GLY C O 1
ATOM 1272 N N . LYS C 3 84 ? 10.095 -30.648 -0.657 1.00 31.05 233 LYS C N 1
ATOM 1273 C CA . LYS C 3 84 ? 9.101 -30.261 0.346 1.00 29.44 233 LYS C CA 1
ATOM 1274 C C . LYS C 3 84 ? 9.662 -30.342 1.763 1.00 27.60 233 LYS C C 1
ATOM 1275 O O . LYS C 3 84 ? 10.438 -31.243 2.085 1.00 25.18 233 LYS C O 1
ATOM 1281 N N . SER C 3 85 ? 9.264 -29.406 2.621 1.00 26.01 234 SER C N 1
ATOM 1282 C CA . SER C 3 85 ? 9.766 -29.415 3.992 1.00 24.07 234 SER C CA 1
ATOM 1283 C C . SER C 3 85 ? 9.022 -30.453 4.853 1.00 23.54 234 SER C C 1
ATOM 1284 O O . SER C 3 85 ? 8.010 -31.021 4.434 1.00 22.34 234 SER C O 1
ATOM 1287 N N . SER C 3 86 ? 9.513 -30.674 6.064 1.00 20.64 235 SER C N 1
ATOM 1288 C CA . SER C 3 86 ? 8.926 -31.676 6.948 1.00 23.41 235 SER C CA 1
ATOM 1289 C C . SER C 3 86 ? 7.514 -31.446 7.457 1.00 23.39 235 SER C C 1
ATOM 1290 O O . SER C 3 86 ? 7.056 -30.309 7.593 1.00 24.91 235 SER C O 1
ATOM 1293 N N . TRP C 3 87 ? 6.835 -32.550 7.747 1.00 22.82 236 TRP C N 1
ATOM 1294 C CA . TRP C 3 87 ? 5.513 -32.522 8.373 1.00 22.45 236 TRP C CA 1
ATOM 1295 C C . TRP C 3 87 ? 5.840 -32.424 9.858 1.00 21.73 236 TRP C C 1
ATOM 1296 O O . TRP C 3 87 ? 6.765 -33.096 10.349 1.00 21.63 236 TRP C O 1
ATOM 1307 N N . TRP C 3 88 ? 5.118 -31.584 10.583 1.00 21.27 237 TRP C N 1
ATOM 1308 C CA . TRP C 3 88 ? 5.335 -31.499 12.012 1.00 19.94 237 TRP C CA 1
ATOM 1309 C C . TRP C 3 88 ? 4.099 -32.052 12.692 1.00 21.09 237 TRP C C 1
ATOM 1310 O O . TRP C 3 88 ? 2.978 -31.680 12.353 1.00 19.59 237 TRP C O 1
ATOM 1321 N N . MET C 3 89 ? 4.293 -32.936 13.655 1.00 22.47 238 MET C N 1
ATOM 1322 C CA . MET C 3 89 ? 3.147 -33.479 14.334 1.00 27.54 238 MET C CA 1
ATOM 1323 C C . MET C 3 89 ? 3.367 -33.610 15.818 1.00 29.66 238 MET C C 1
ATOM 1324 O O . MET C 3 89 ? 4.473 -33.383 16.320 1.00 26.90 238 MET C O 1
ATOM 1329 N N . LEU C 3 90 ? 2.292 -33.918 16.533 1.00 31.78 239 LEU C N 1
ATOM 1330 C CA . LEU C 3 90 ? 2.380 -34.065 17.975 1.00 35.87 239 LEU C CA 1
ATOM 1331 C C . LEU C 3 90 ? 2.997 -35.407 18.283 1.00 39.66 239 LEU C C 1
ATOM 1332 O O . LEU C 3 90 ? 2.652 -36.413 17.665 1.00 40.70 239 LEU C O 1
ATOM 1337 N N . ASN C 3 91 ? 3.928 -35.415 19.229 1.00 43.64 240 ASN C N 1
ATOM 1338 C CA . ASN C 3 91 ? 4.608 -36.642 19.607 1.00 47.43 240 ASN C CA 1
ATOM 1339 C C . ASN C 3 91 ? 3.593 -37.605 20.192 1.00 49.79 240 ASN C C 1
ATOM 1340 O O . ASN C 3 91 ? 2.926 -37.292 21.183 1.00 47.19 240 ASN C O 1
ATOM 1345 N N . PRO C 3 92 ? 3.447 -38.790 19.564 1.00 54.07 241 PRO C N 1
ATOM 1346 C CA . PRO C 3 92 ? 2.500 -39.809 20.033 1.00 56.98 241 PRO C CA 1
ATOM 1347 C C . PRO C 3 92 ? 2.744 -40.055 21.513 1.00 59.91 241 PRO C C 1
ATOM 1348 O O . PRO C 3 92 ? 1.810 -40.041 22.323 1.00 60.48 241 PRO C O 1
ATOM 1352 N N . GLU C 3 93 ? 4.025 -40.243 21.840 1.00 62.46 242 GLU C N 1
ATOM 1353 C CA . GLU C 3 93 ? 4.493 -40.516 23.197 1.00 65.43 242 GLU C CA 1
ATOM 1354 C C . GLU C 3 93 ? 4.538 -39.296 24.133 1.00 67.04 242 GLU C C 1
ATOM 1355 O O . GLU C 3 93 ? 5.367 -39.245 25.045 1.00 67.46 242 GLU C O 1
ATOM 1357 N N . GLY C 3 94 ? 3.649 -38.326 23.909 1.00 68.46 243 GLY C N 1
ATOM 1358 C CA . GLY C 3 94 ? 3.597 -37.138 24.752 1.00 69.79 243 GLY C CA 1
ATOM 1359 C C . GLY C 3 94 ? 4.791 -36.195 24.696 1.00 71.12 243 GLY C C 1
ATOM 1360 O O . GLY C 3 94 ? 5.696 -36.360 23.877 1.00 70.83 243 GLY C O 1
ATOM 1361 N N . GLY C 3 95 ? 4.789 -35.194 25.574 1.00 72.56 244 GLY C N 1
ATOM 1362 C CA . GLY C 3 95 ? 5.882 -34.238 25.615 1.00 73.36 244 GLY C CA 1
ATOM 1363 C C . GLY C 3 95 ? 7.118 -34.802 26.294 1.00 74.09 244 GLY C C 1
ATOM 1364 O O . GLY C 3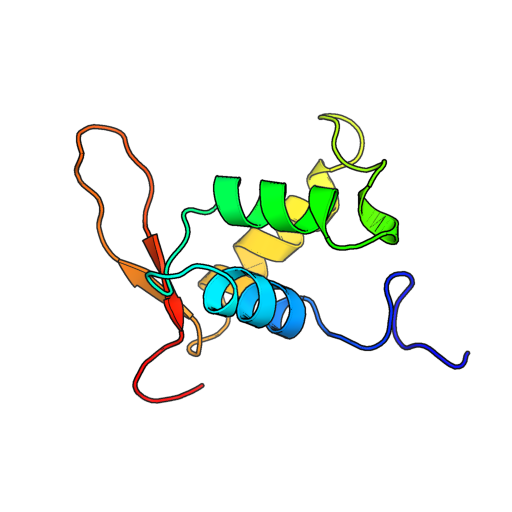 95 ? 8.127 -35.021 25.591 1.00 74.50 244 GLY C O 1
#

Organism: Homo sapiens (NCBI:txid9606)

Sequence (91 aa):
SSRRNAWGNLSYADLITKAIESSAEKRLTLSQIYEWMVKSVPYFKDKGDSNSSAGWKNSIRHNLSLHSKFIRVQNEGTGKSSWWMLNPEGG

Radius of gyration: 13.27 Å; Cα contacts (8 Å, |Δi|>4): 108; chains: 1; bounding box: 21×34×37 Å

Secondary structure (DSSP, 8-state):
--SSBTTBS--HHHHHHHHHHHSTTS-B-HHHHHHHHHHH-GGGSSTTSHHHHHHHHHHHHHHHHH-TTEEEE---TTTPPPEEEE-TT--

B-factor: mean 39.93, std 13.28, range [15.53, 76.44]

CATH classification: 1.10.10.10